Protein AF-A0A6B3ED66-F1 (afdb_monomer)

Radius of gyration: 18.87 Å; Cα contacts (8 Å, |Δi|>4): 37; chains: 1; bounding box: 38×26×47 Å

Sequence (66 aa):
LGELLLYRPVSGSFAEYAREFLGPFFGFVTGWTYWLGWVITGITEVTAAAKYMTFWWAIPQWASSL

Secondary structure (DSSP, 8-state):
-HHHHHH---SS-HHHHHHHHH-HHHHHHHHHHHHHHHHHHHHHHHHHHHHHHHHHH---HHHH--

Foldseek 3Di:
DVVVCVVDVDPDDPLVVLCVPVHDVSSVVVVVVVVVVVVVVVVVVLVVQLVVCCVPPVDHSVVSSD

Structure (mmCIF, N/CA/C/O backbone):
data_AF-A0A6B3ED66-F1
#
_entry.id   AF-A0A6B3ED66-F1
#
loop_
_atom_site.group_PDB
_atom_site.id
_atom_site.type_symbol
_atom_site.label_atom_id
_atom_site.label_alt_id
_atom_site.label_comp_id
_atom_site.label_asym_id
_atom_site.label_entity_id
_atom_site.label_seq_id
_atom_site.pdbx_PDB_ins_code
_atom_site.Cartn_x
_atom_site.Cartn_y
_atom_site.Cartn_z
_atom_site.occupancy
_atom_site.B_iso_or_equiv
_atom_site.auth_seq_id
_atom_site.auth_comp_id
_atom_site.auth_asym_id
_atom_site.auth_atom_id
_atom_site.pdbx_PDB_model_num
ATOM 1 N N . LEU A 1 1 ? -3.211 14.585 13.436 1.00 55.75 1 LEU A N 1
ATOM 2 C CA . LEU A 1 1 ? -2.493 13.381 13.929 1.00 55.75 1 LEU A CA 1
ATOM 3 C C . LEU A 1 1 ? -1.569 13.688 15.107 1.00 55.75 1 LEU A C 1
ATOM 5 O O . LEU A 1 1 ? -1.650 12.967 16.088 1.00 55.75 1 LEU A O 1
ATOM 9 N N . GLY A 1 2 ? -0.738 14.741 15.041 1.00 58.66 2 GLY A N 1
ATOM 10 C CA . GLY A 1 2 ? 0.190 15.099 16.128 1.00 58.66 2 GLY A CA 1
ATOM 11 C C . GLY A 1 2 ? -0.476 15.305 17.497 1.00 58.66 2 GLY A C 1
ATOM 12 O O . GLY A 1 2 ? 0.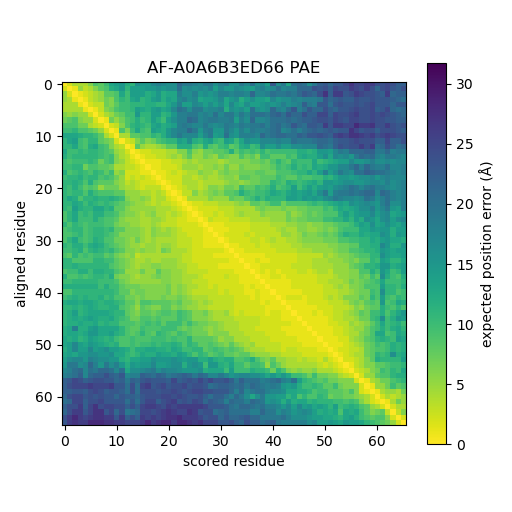022 14.791 18.488 1.00 58.66 2 GLY A O 1
ATOM 13 N N . GLU A 1 3 ? -1.646 15.947 17.548 1.00 60.22 3 GLU A N 1
ATOM 14 C CA . GLU A 1 3 ? -2.392 16.137 18.808 1.00 60.22 3 GLU A CA 1
ATOM 15 C C . GLU A 1 3 ? -2.999 14.840 19.377 1.00 60.22 3 GLU A C 1
ATOM 1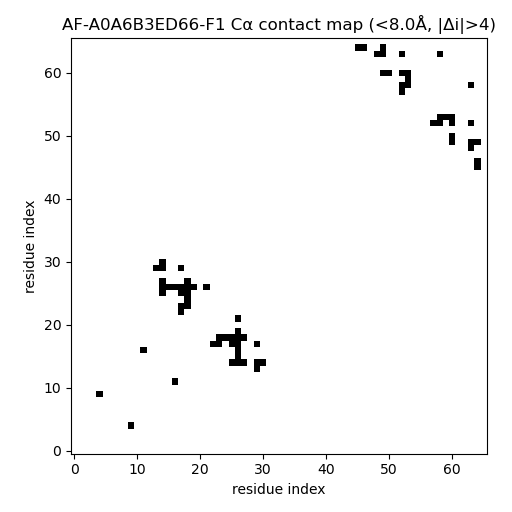7 O O . GLU A 1 3 ? -3.030 14.662 20.590 1.00 60.22 3 GLU A O 1
ATOM 22 N N . LEU A 1 4 ? -3.420 13.890 18.531 1.00 57.56 4 LEU A N 1
ATOM 23 C CA . LEU A 1 4 ? -3.968 12.594 18.971 1.00 57.56 4 LEU A CA 1
ATOM 24 C C . LEU A 1 4 ? -2.880 11.653 19.512 1.00 57.56 4 LEU A C 1
ATOM 26 O O . LEU A 1 4 ? -3.119 10.931 20.479 1.00 57.56 4 LEU A O 1
ATOM 30 N N . LEU A 1 5 ? -1.676 11.705 18.929 1.00 52.50 5 LEU A N 1
ATOM 31 C CA . LEU A 1 5 ? -0.505 10.969 19.419 1.00 52.50 5 LEU A CA 1
ATOM 32 C C . LEU A 1 5 ? -0.033 11.482 20.789 1.00 52.50 5 LEU A C 1
ATOM 34 O O . LEU A 1 5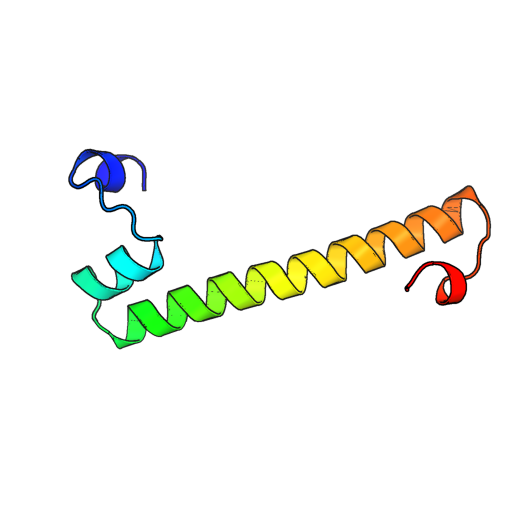 ? 0.445 10.693 21.600 1.00 52.50 5 LEU A O 1
ATOM 38 N N . LEU A 1 6 ? -0.198 12.784 21.058 1.00 57.56 6 LEU A N 1
ATOM 39 C CA . LEU A 1 6 ? 0.127 13.400 22.349 1.00 57.56 6 LEU A CA 1
ATOM 40 C C . LEU A 1 6 ? -0.907 13.062 23.436 1.00 57.56 6 LEU A C 1
ATOM 42 O O . LEU A 1 6 ? -0.550 12.954 24.606 1.00 57.56 6 LEU A O 1
ATOM 46 N N . TYR A 1 7 ? -2.177 12.885 23.052 1.00 61.84 7 TYR A N 1
ATOM 47 C CA . TYR A 1 7 ? -3.279 12.610 23.981 1.00 61.84 7 TYR A CA 1
ATOM 48 C C . TYR A 1 7 ? -3.327 11.150 24.454 1.00 61.84 7 TYR A C 1
ATOM 50 O O . TYR A 1 7 ? -3.640 10.886 25.615 1.00 61.84 7 TYR A O 1
ATOM 58 N N . ARG A 1 8 ? -3.007 10.181 23.584 1.00 55.50 8 ARG A N 1
ATOM 59 C CA . ARG A 1 8 ? -2.917 8.768 23.980 1.00 55.50 8 ARG A CA 1
ATOM 60 C C . ARG A 1 8 ? -1.876 8.031 23.133 1.00 55.50 8 ARG A C 1
ATOM 62 O O . ARG A 1 8 ? -2.176 7.709 21.983 1.00 55.50 8 ARG A O 1
ATOM 69 N N . PRO A 1 9 ? -0.685 7.721 23.673 1.00 56.38 9 PRO A N 1
ATOM 70 C CA . PRO A 1 9 ? 0.316 6.939 22.962 1.00 56.38 9 PRO A CA 1
ATOM 71 C C . PRO A 1 9 ? -0.111 5.469 22.968 1.00 56.38 9 PRO A C 1
ATOM 73 O O . PRO A 1 9 ? 0.177 4.719 23.898 1.00 56.38 9 PRO A O 1
ATOM 76 N N . VAL A 1 10 ? -0.841 5.048 21.942 1.00 56.16 10 VAL A N 1
ATOM 77 C CA . VAL A 1 10 ? -1.088 3.627 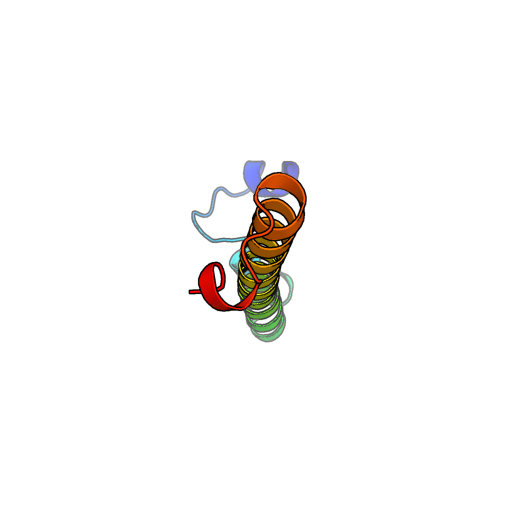21.684 1.00 56.16 10 VAL A CA 1
ATOM 78 C C . VAL A 1 10 ? -0.039 3.174 20.673 1.00 56.16 10 VAL A C 1
ATOM 80 O O . VAL A 1 10 ? 0.168 3.841 19.667 1.00 56.16 10 VAL A O 1
ATOM 83 N N . SER A 1 11 ? 0.614 2.028 20.900 1.00 57.56 11 SER A N 1
ATOM 84 C CA . SER A 1 11 ? 1.524 1.414 19.905 1.00 57.56 11 SER A CA 1
ATOM 85 C C . SER A 1 11 ? 0.805 0.951 18.622 1.00 57.56 11 SER A C 1
ATOM 87 O O . SER A 1 11 ? 1.428 0.365 17.741 1.00 57.56 11 SER A O 1
ATOM 89 N N . GLY A 1 12 ? -0.510 1.171 18.521 1.00 58.94 12 GLY A N 1
ATOM 90 C CA . GLY A 1 12 ? -1.323 0.819 17.364 1.00 58.94 12 GLY A CA 1
ATOM 91 C C . GLY A 1 12 ? -1.181 1.822 16.216 1.00 58.94 12 GLY A C 1
ATOM 92 O O . GLY A 1 12 ? -1.045 3.024 16.424 1.00 58.94 12 GLY A O 1
ATOM 93 N N . SER A 1 13 ? -1.249 1.313 14.984 1.00 65.31 13 SER A N 1
ATOM 94 C CA . SER A 1 13 ? -1.301 2.121 13.756 1.00 65.31 13 SER A CA 1
ATOM 95 C C . SER A 1 13 ? -2.554 3.016 13.719 1.00 65.31 13 SER A C 1
ATOM 97 O O . SER A 1 13 ? -3.499 2.800 14.472 1.00 65.31 13 SER A O 1
ATOM 99 N N . PHE A 1 14 ? -2.614 3.985 12.798 1.00 67.94 14 PHE A N 1
ATOM 100 C CA . PHE A 1 14 ? -3.786 4.849 12.562 1.00 67.94 14 PHE A CA 1
ATOM 101 C C . PHE A 1 14 ? -5.115 4.070 12.466 1.00 67.94 14 PHE A C 1
ATOM 103 O O . PHE A 1 14 ? -6.161 4.567 12.882 1.00 67.94 14 PHE A O 1
ATOM 110 N N . ALA A 1 15 ? -5.061 2.824 11.988 1.00 65.25 15 ALA A N 1
ATOM 111 C CA . ALA A 1 15 ? -6.203 1.917 11.943 1.00 65.25 15 ALA A CA 1
ATOM 112 C C . ALA A 1 15 ? -6.812 1.601 13.324 1.00 65.25 15 ALA A C 1
ATOM 114 O O . ALA A 1 15 ? -8.020 1.399 13.418 1.00 65.25 15 ALA A O 1
ATOM 115 N N . GLU A 1 16 ? -6.023 1.605 14.404 1.00 67.44 16 GLU A N 1
ATOM 116 C CA . GLU A 1 16 ? -6.542 1.414 15.763 1.00 67.44 16 GLU A CA 1
ATOM 117 C C . GLU A 1 16 ? -7.298 2.635 16.284 1.00 67.44 16 GLU A C 1
ATOM 119 O O . GLU A 1 16 ? -8.380 2.497 16.848 1.00 67.44 16 GLU A O 1
ATOM 124 N N . TYR A 1 17 ? -6.812 3.843 15.992 1.00 67.50 17 TYR A N 1
ATOM 125 C CA . TYR A 1 17 ? -7.574 5.059 16.282 1.00 67.50 17 TYR A CA 1
ATOM 126 C C . TYR A 1 17 ? -8.887 5.092 15.488 1.00 67.50 17 TYR A C 1
ATOM 128 O O . TYR A 1 17 ? -9.938 5.420 16.036 1.00 67.50 17 TYR A O 1
ATOM 136 N N . ALA A 1 18 ? -8.866 4.692 14.213 1.00 69.06 18 ALA A N 1
ATOM 137 C CA . ALA A 1 18 ? -10.090 4.579 13.424 1.00 69.06 18 ALA A CA 1
ATOM 138 C C . ALA A 1 18 ? -11.058 3.533 14.008 1.00 69.06 18 ALA A C 1
ATOM 140 O O . ALA A 1 18 ? -12.266 3.757 14.033 1.00 69.06 18 ALA A O 1
ATOM 141 N N . ARG A 1 19 ? -10.541 2.419 14.536 1.00 71.00 19 ARG A N 1
ATOM 142 C CA . ARG A 1 19 ? -11.351 1.383 15.184 1.00 71.00 19 ARG A CA 1
ATOM 143 C C . ARG A 1 19 ? -11.991 1.861 16.489 1.00 71.00 19 ARG A C 1
ATOM 145 O O . ARG A 1 19 ? -13.160 1.565 16.722 1.00 71.00 19 ARG A O 1
ATOM 152 N N . GLU A 1 20 ? -11.240 2.586 17.315 1.00 75.19 20 GLU A N 1
ATOM 153 C CA . GLU A 1 20 ? -11.679 3.066 18.632 1.00 7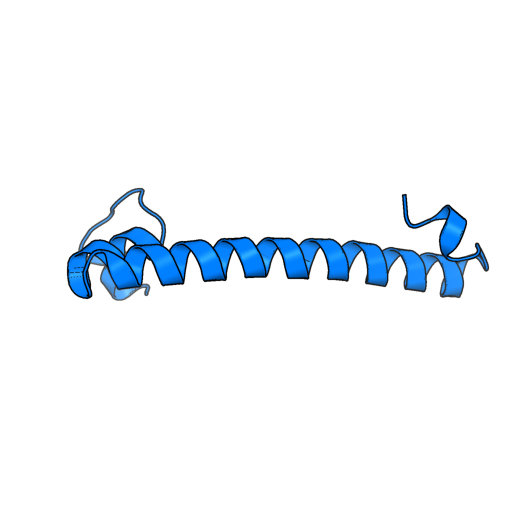5.19 20 GLU A CA 1
ATOM 154 C C . GLU A 1 20 ? -12.695 4.217 18.525 1.00 75.19 20 GLU A C 1
ATOM 156 O O . GLU A 1 20 ? -13.689 4.218 19.247 1.00 75.19 20 GLU A O 1
ATOM 161 N N . PHE A 1 21 ? -12.498 5.158 17.593 1.00 74.94 21 PHE A N 1
ATOM 162 C CA . PHE A 1 21 ? -13.346 6.355 17.481 1.00 74.94 21 PHE A CA 1
ATOM 163 C C . PHE A 1 21 ? -14.495 6.242 16.469 1.00 74.94 21 PHE A C 1
ATOM 165 O O . PHE A 1 21 ? -15.535 6.866 16.666 1.00 74.94 21 PHE A O 1
ATOM 172 N N . LEU A 1 22 ? -14.326 5.480 15.383 1.00 77.81 22 LEU A N 1
ATOM 173 C CA . LEU A 1 22 ? -15.329 5.360 14.310 1.00 77.81 22 LEU A CA 1
ATOM 174 C C . LEU A 1 22 ? -15.980 3.969 14.267 1.00 77.81 22 LEU A C 1
ATOM 176 O O . LEU A 1 22 ? -17.006 3.782 13.616 1.00 77.81 22 LEU A O 1
ATOM 180 N N . GLY A 1 23 ? -15.412 2.995 14.98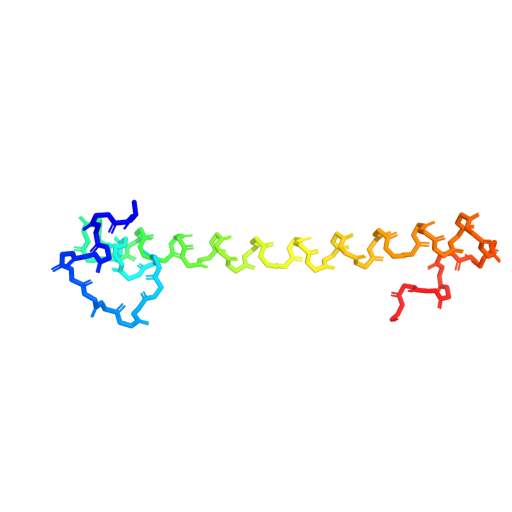0 1.00 80.81 23 GLY A N 1
ATOM 181 C CA . GLY A 1 23 ? -15.934 1.640 15.097 1.00 80.81 23 GLY A CA 1
ATOM 182 C C . GLY A 1 23 ? -15.199 0.601 14.235 1.00 80.81 23 GLY A C 1
ATOM 183 O O . GLY A 1 23 ? -14.339 0.926 13.409 1.00 80.81 23 GLY A O 1
ATOM 184 N N . PRO A 1 24 ? -15.545 -0.690 14.404 1.00 78.81 24 PRO A N 1
ATOM 185 C CA . PRO A 1 24 ? -14.790 -1.820 13.855 1.00 78.81 24 PRO A CA 1
ATOM 186 C C . PRO A 1 24 ? -14.660 -1.818 12.326 1.00 78.81 24 PRO A C 1
ATOM 188 O O . PRO A 1 24 ? -13.607 -2.178 11.801 1.00 78.81 24 PRO A O 1
ATOM 191 N N . PHE A 1 25 ? -15.690 -1.361 11.607 1.00 80.56 25 PHE A N 1
ATOM 192 C CA . PHE A 1 25 ? -15.672 -1.279 10.143 1.00 80.56 25 PHE A CA 1
ATOM 193 C C . PHE A 1 25 ? -14.634 -0.274 9.620 1.00 80.56 25 PHE A C 1
ATOM 195 O O . PHE A 1 25 ? -13.878 -0.579 8.699 1.00 80.56 25 PHE A O 1
ATOM 202 N N . PHE A 1 26 ? -14.539 0.905 10.236 1.00 75.75 26 PHE A N 1
ATOM 203 C CA . PHE A 1 26 ? -13.587 1.936 9.821 1.00 75.75 26 PHE A CA 1
ATOM 204 C C . PHE A 1 26 ? -12.138 1.540 10.127 1.00 75.75 26 PHE A C 1
ATOM 206 O O . PHE A 1 26 ? -11.244 1.838 9.333 1.00 75.75 26 PHE A O 1
ATOM 213 N N . GLY A 1 27 ? -11.900 0.797 11.213 1.00 79.62 27 GLY A N 1
ATOM 214 C CA . GLY A 1 27 ? -10.598 0.175 11.481 1.00 79.62 27 GLY A CA 1
ATOM 215 C C . GLY A 1 27 ? -10.176 -0.821 10.391 1.00 79.62 27 GLY A C 1
ATOM 216 O O . GLY A 1 27 ? -9.037 -0.796 9.928 1.00 79.62 27 GLY A O 1
ATOM 217 N N . PHE A 1 28 ? -11.109 -1.648 9.907 1.00 81.19 28 PHE A N 1
ATOM 218 C CA . PHE A 1 28 ? -10.850 -2.582 8.806 1.00 81.19 28 PHE A CA 1
ATOM 219 C C . PHE A 1 28 ? -10.530 -1.852 7.493 1.00 81.19 28 PHE A C 1
ATOM 221 O O . PHE A 1 28 ? -9.512 -2.139 6.864 1.00 81.19 28 PHE A O 1
ATOM 228 N N . VAL A 1 29 ? -11.350 -0.872 7.097 1.00 86.38 29 VAL A N 1
ATOM 229 C CA . VAL A 1 29 ? -11.152 -0.113 5.847 1.00 86.38 29 VAL A CA 1
ATOM 230 C C . VAL A 1 29 ? -9.823 0.646 5.849 1.00 86.38 29 VAL A C 1
ATOM 232 O O . VAL A 1 29 ? -9.095 0.622 4.855 1.00 86.38 29 VAL A O 1
ATOM 235 N N . THR A 1 30 ? -9.476 1.300 6.959 1.00 83.56 30 THR A N 1
ATOM 236 C CA . THR A 1 30 ? -8.209 2.042 7.077 1.00 83.56 30 THR A CA 1
ATOM 237 C C . THR A 1 30 ? -6.998 1.112 7.050 1.00 83.56 30 THR A C 1
ATOM 239 O O . THR A 1 30 ? -6.022 1.420 6.364 1.00 83.56 30 THR A O 1
ATOM 242 N N . GLY A 1 31 ? -7.077 -0.053 7.703 1.00 83.38 31 GLY A N 1
ATOM 243 C CA . GLY A 1 31 ? -6.045 -1.089 7.623 1.00 83.38 31 GLY A CA 1
ATOM 244 C C . GLY A 1 31 ? -5.834 -1.606 6.195 1.00 83.38 31 GLY A C 1
ATOM 245 O O . GLY A 1 31 ? -4.703 -1.633 5.708 1.00 83.38 31 GLY A O 1
ATOM 246 N N . TRP A 1 32 ? -6.917 -1.937 5.487 1.00 84.81 32 TRP A N 1
ATOM 247 C CA . TRP A 1 32 ? -6.850 -2.395 4.093 1.00 84.81 32 TRP A CA 1
ATOM 248 C C . TRP A 1 32 ? -6.349 -1.326 3.126 1.00 84.81 32 TRP A C 1
ATOM 250 O O . TRP A 1 32 ? -5.545 -1.631 2.250 1.00 84.81 32 TRP A O 1
ATOM 260 N N . THR A 1 33 ? -6.768 -0.072 3.297 1.00 87.19 33 THR A N 1
ATOM 261 C CA . THR A 1 33 ? -6.295 1.042 2.459 1.00 87.19 33 THR A CA 1
ATOM 262 C C . THR A 1 33 ? -4.793 1.257 2.636 1.00 87.19 33 THR A C 1
ATOM 264 O O . THR A 1 33 ? -4.082 1.474 1.658 1.00 87.19 33 THR A O 1
ATOM 267 N N . TYR A 1 34 ? -4.290 1.137 3.867 1.00 85.12 34 TYR A N 1
ATOM 268 C CA . TYR A 1 34 ? -2.859 1.233 4.147 1.00 85.12 34 TYR A CA 1
ATOM 269 C C . TYR A 1 34 ? -2.067 0.094 3.495 1.00 85.12 34 TYR A C 1
ATOM 271 O O . TYR A 1 34 ? -1.049 0.339 2.848 1.00 85.12 34 TYR A O 1
ATOM 279 N N . TRP A 1 35 ? -2.557 -1.144 3.615 1.00 87.75 35 TRP A N 1
ATOM 280 C CA . TRP A 1 35 ? -1.932 -2.298 2.970 1.00 87.75 35 TRP A CA 1
ATOM 281 C C . TRP A 1 35 ? -1.923 -2.169 1.439 1.00 87.75 35 TRP A C 1
ATOM 283 O O . TRP A 1 35 ? -0.878 -2.345 0.816 1.00 87.75 35 TRP A O 1
ATOM 293 N N . LEU A 1 36 ? -3.050 -1.782 0.831 1.00 89.56 36 LEU A N 1
ATOM 294 C CA . LEU A 1 36 ? -3.136 -1.542 -0.614 1.00 89.56 36 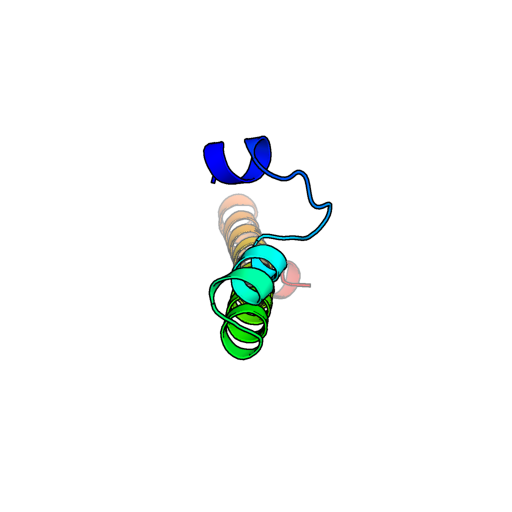LEU A CA 1
ATOM 295 C C . LEU A 1 36 ? -2.197 -0.421 -1.069 1.00 89.56 36 LEU A C 1
ATOM 297 O O . LEU A 1 36 ? -1.571 -0.542 -2.120 1.00 89.56 36 LEU A O 1
ATOM 301 N N . GLY A 1 37 ? -2.057 0.639 -0.268 1.00 90.25 37 GLY A N 1
ATOM 302 C CA . GLY A 1 37 ? -1.093 1.707 -0.521 1.00 90.25 37 GLY A CA 1
ATOM 303 C C . GLY A 1 37 ? 0.336 1.176 -0.620 1.00 90.25 37 GLY A C 1
ATOM 304 O O . GLY A 1 37 ? 1.029 1.471 -1.589 1.00 90.25 37 GLY A O 1
ATOM 305 N N . TRP A 1 38 ? 0.753 0.323 0.318 1.00 88.44 38 TRP A N 1
ATOM 306 C CA . TRP A 1 38 ? 2.072 -0.316 0.269 1.00 88.44 38 TRP A CA 1
ATOM 307 C C . TRP A 1 38 ? 2.268 -1.217 -0.953 1.00 88.44 38 TRP A C 1
ATOM 309 O O . TRP A 1 38 ? 3.334 -1.176 -1.567 1.00 88.44 38 TRP A O 1
ATOM 319 N N . VAL A 1 39 ? 1.248 -1.986 -1.346 1.00 93.12 39 VAL A N 1
ATOM 320 C CA . VAL A 1 39 ? 1.302 -2.825 -2.558 1.00 93.12 39 VAL A CA 1
ATOM 321 C C . VAL A 1 39 ? 1.493 -1.968 -3.812 1.00 93.12 39 VAL A C 1
ATOM 323 O O . VAL A 1 39 ? 2.356 -2.265 -4.639 1.00 93.12 39 VAL A O 1
ATOM 326 N N . ILE A 1 40 ? 0.724 -0.883 -3.947 1.00 93.31 40 ILE A N 1
ATOM 327 C CA . ILE A 1 40 ? 0.824 0.032 -5.093 1.00 93.31 40 ILE A CA 1
ATOM 328 C C . ILE A 1 40 ? 2.205 0.694 -5.138 1.00 93.31 40 ILE A C 1
ATOM 330 O O . ILE A 1 40 ? 2.809 0.769 -6.211 1.00 93.31 40 ILE A O 1
ATOM 334 N N . THR A 1 41 ? 2.724 1.141 -3.992 1.00 93.12 41 THR A N 1
ATOM 335 C CA . THR A 1 41 ? 4.067 1.727 -3.901 1.00 93.12 41 THR A CA 1
ATOM 336 C C . THR A 1 41 ? 5.131 0.733 -4.360 1.00 93.12 41 THR A C 1
ATOM 338 O O . THR A 1 41 ? 5.931 1.081 -5.224 1.00 93.12 41 THR A O 1
ATOM 341 N N . GLY A 1 42 ? 5.084 -0.521 -3.895 1.00 91.75 42 GLY A N 1
ATOM 342 C CA . GLY A 1 42 ? 6.046 -1.549 -4.309 1.00 91.75 42 GLY A CA 1
ATOM 343 C C . GLY A 1 42 ? 6.049 -1.800 -5.822 1.00 91.75 42 GLY A C 1
ATOM 344 O O . GLY A 1 42 ? 7.104 -1.808 -6.454 1.00 91.75 42 GLY A O 1
ATOM 345 N N . ILE A 1 43 ? 4.869 -1.921 -6.442 1.00 91.06 43 ILE A N 1
ATOM 346 C CA . ILE A 1 43 ? 4.755 -2.084 -7.905 1.00 91.06 43 ILE A CA 1
ATOM 347 C C . ILE A 1 43 ? 5.301 -0.849 -8.638 1.00 91.06 43 ILE A C 1
ATOM 349 O O . ILE A 1 43 ? 5.960 -0.964 -9.678 1.00 91.06 43 ILE A O 1
ATOM 353 N N . THR A 1 44 ? 5.036 0.340 -8.096 1.00 92.44 44 THR A N 1
ATOM 354 C CA . THR A 1 44 ? 5.481 1.611 -8.678 1.00 92.44 44 THR A CA 1
ATOM 355 C C . THR A 1 44 ? 7.002 1.738 -8.636 1.00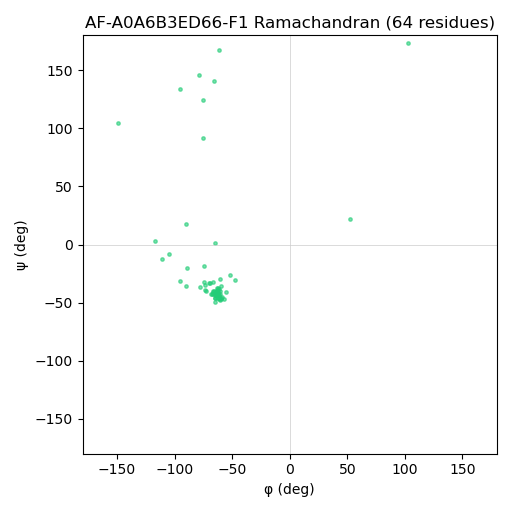 92.44 44 THR A C 1
ATOM 357 O O . THR A 1 44 ? 7.597 2.131 -9.639 1.00 92.44 44 THR A O 1
ATOM 360 N N . GLU A 1 45 ? 7.640 1.354 -7.531 1.00 90.62 45 GLU A N 1
ATOM 361 C CA . GLU A 1 45 ? 9.100 1.366 -7.383 1.00 90.62 45 GLU A CA 1
ATOM 362 C C . GLU A 1 45 ? 9.783 0.416 -8.373 1.00 90.62 45 GLU A C 1
ATOM 364 O O . GLU A 1 45 ? 10.700 0.834 -9.082 1.00 90.62 45 GLU A O 1
ATOM 369 N N . VAL A 1 46 ? 9.286 -0.820 -8.512 1.00 88.94 46 VAL A N 1
ATOM 370 C CA . VAL A 1 46 ? 9.814 -1.792 -9.491 1.00 88.94 46 VAL A CA 1
ATOM 371 C C . VAL A 1 46 ? 9.643 -1.276 -10.922 1.00 88.94 46 VAL A C 1
ATOM 373 O O . VAL A 1 46 ? 10.573 -1.319 -11.728 1.00 88.94 46 VAL A O 1
ATOM 376 N N . THR A 1 47 ? 8.474 -0.715 -11.239 1.00 89.25 47 THR A N 1
ATOM 377 C CA . THR A 1 47 ? 8.204 -0.146 -12.569 1.00 89.25 47 THR A CA 1
ATOM 378 C C . THR A 1 47 ? 9.114 1.048 -12.868 1.00 89.25 47 THR A C 1
ATOM 380 O O . THR A 1 47 ? 9.614 1.184 -13.989 1.00 89.25 47 THR A O 1
ATOM 383 N N . ALA A 1 48 ? 9.346 1.919 -11.884 1.00 87.75 48 ALA A N 1
ATOM 384 C CA . ALA A 1 48 ? 10.246 3.057 -12.020 1.00 87.75 48 ALA A CA 1
ATOM 385 C C . ALA A 1 48 ? 11.695 2.596 -12.227 1.00 87.75 48 ALA A C 1
ATOM 387 O O . ALA A 1 48 ? 12.355 3.068 -13.154 1.00 87.75 48 ALA A O 1
ATOM 388 N N . ALA A 1 49 ? 12.169 1.630 -11.435 1.00 84.94 49 ALA A N 1
ATOM 389 C CA . ALA A 1 49 ? 13.507 1.059 -11.569 1.00 84.94 49 ALA A CA 1
ATOM 390 C C . ALA A 1 49 ? 13.722 0.431 -12.956 1.00 84.94 49 ALA A C 1
ATOM 392 O O . ALA A 1 49 ? 14.713 0.736 -13.622 1.00 84.94 49 ALA A O 1
ATOM 393 N N . ALA A 1 50 ? 12.758 -0.355 -13.446 1.00 81.19 50 ALA A N 1
ATOM 394 C CA . ALA A 1 50 ? 12.828 -0.964 -14.773 1.00 81.19 50 ALA A CA 1
ATOM 395 C C . ALA A 1 50 ? 12.907 0.091 -15.897 1.00 81.19 50 ALA A C 1
ATOM 397 O O . ALA A 1 50 ? 13.700 -0.048 -16.837 1.00 81.19 50 ALA A O 1
ATOM 398 N N . LYS A 1 51 ? 12.148 1.193 -15.778 1.00 81.88 51 LYS A N 1
ATOM 399 C CA . LYS A 1 51 ? 12.231 2.332 -16.710 1.00 81.88 51 LYS A CA 1
ATOM 400 C C . LYS A 1 51 ? 13.589 3.025 -16.664 1.00 81.88 51 LYS A C 1
ATOM 402 O O . LYS A 1 51 ? 14.143 3.322 -17.721 1.00 81.88 51 LYS A O 1
ATOM 407 N N . TYR A 1 52 ? 14.142 3.256 -15.475 1.00 80.94 52 TYR A N 1
ATOM 408 C CA . TYR A 1 52 ? 15.468 3.859 -15.341 1.00 80.94 52 TYR A CA 1
ATOM 409 C C . TYR A 1 52 ? 16.561 2.971 -15.938 1.00 80.94 52 TYR A C 1
ATOM 411 O O . TYR A 1 52 ? 17.404 3.474 -16.680 1.00 80.94 52 TYR A O 1
ATOM 419 N N . MET A 1 53 ? 16.519 1.659 -15.703 1.00 78.44 53 MET A N 1
ATOM 420 C CA . MET A 1 53 ? 17.486 0.734 -16.301 1.00 78.44 53 MET A CA 1
ATOM 421 C C . MET A 1 53 ? 17.398 0.709 -17.833 1.00 78.44 53 MET A C 1
ATOM 423 O O . MET A 1 53 ? 18.427 0.675 -18.509 1.00 78.44 53 MET A O 1
ATOM 427 N N . THR A 1 54 ? 16.183 0.798 -18.384 1.00 72.50 54 THR A N 1
ATOM 428 C CA . THR A 1 54 ? 15.971 0.883 -19.838 1.00 72.50 54 THR A CA 1
ATOM 429 C C . THR A 1 54 ? 16.511 2.200 -20.408 1.00 72.50 54 THR A C 1
ATOM 431 O O . THR A 1 54 ? 17.136 2.197 -21.464 1.00 72.50 54 THR A O 1
ATOM 434 N N . PHE A 1 55 ? 16.312 3.323 -19.707 1.00 76.69 55 PHE A N 1
ATOM 435 C CA . PHE A 1 55 ? 16.759 4.649 -20.150 1.00 76.69 55 PHE A CA 1
ATOM 436 C C . PHE A 1 55 ? 18.288 4.800 -20.147 1.00 76.69 55 PHE A C 1
ATOM 438 O O . PHE A 1 55 ? 18.844 5.351 -21.092 1.00 76.69 55 PHE A O 1
ATOM 445 N N . TRP A 1 56 ? 18.966 4.314 -19.103 1.00 74.25 56 TRP A N 1
ATOM 446 C CA . TRP A 1 56 ? 20.410 4.522 -18.929 1.00 74.25 56 TRP A CA 1
ATOM 447 C C . TRP A 1 56 ? 21.281 3.432 -19.560 1.00 74.25 56 TRP A C 1
ATOM 449 O O . TRP A 1 56 ? 22.357 3.741 -20.066 1.00 74.25 56 TRP A O 1
ATOM 459 N N . TRP A 1 57 ? 20.840 2.171 -19.541 1.00 68.44 57 TRP A N 1
ATOM 460 C CA . TRP A 1 57 ? 21.663 1.031 -19.971 1.00 68.44 57 TRP A CA 1
ATOM 461 C C . TRP A 1 57 ? 21.110 0.282 -21.188 1.00 68.44 57 TRP A C 1
ATOM 463 O O . TRP A 1 57 ? 21.696 -0.721 -21.587 1.00 68.44 57 TRP A O 1
ATOM 473 N N . ALA A 1 58 ? 19.999 0.743 -21.783 1.00 66.62 58 ALA A N 1
ATOM 474 C CA . ALA A 1 58 ? 19.301 0.071 -22.888 1.00 66.62 58 ALA A CA 1
ATOM 475 C C . ALA A 1 58 ? 18.969 -1.414 -22.607 1.00 66.62 58 ALA A C 1
ATOM 477 O O . ALA A 1 58 ? 18.757 -2.200 -23.531 1.00 66.62 58 ALA A O 1
ATOM 478 N N . ILE A 1 59 ? 18.912 -1.805 -21.327 1.00 65.44 59 ILE A N 1
ATOM 479 C CA . ILE A 1 59 ? 18.555 -3.160 -20.906 1.00 65.44 59 ILE A CA 1
ATOM 480 C C . ILE A 1 59 ? 17.041 -3.299 -21.071 1.00 65.44 59 ILE A C 1
ATOM 482 O O . ILE A 1 59 ? 16.298 -2.478 -20.527 1.00 65.44 59 ILE A O 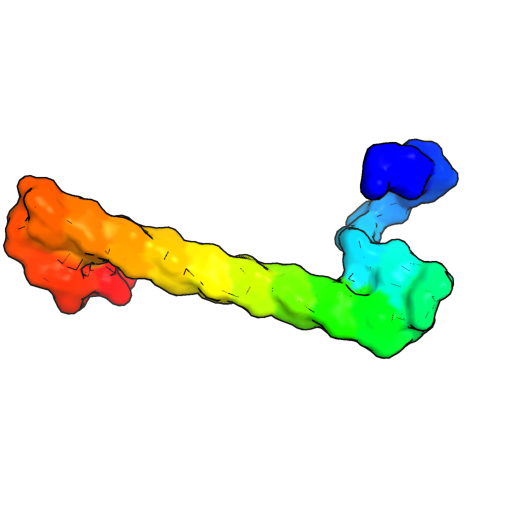1
ATOM 486 N N . PRO A 1 60 ? 16.557 -4.301 -21.819 1.00 63.03 60 PRO A N 1
ATOM 487 C CA . PRO A 1 60 ? 15.136 -4.438 -22.064 1.00 63.03 60 PRO A CA 1
ATOM 488 C C . PRO A 1 60 ? 14.385 -4.761 -20.767 1.00 63.03 60 PRO A C 1
ATOM 490 O O . PRO A 1 60 ? 14.836 -5.551 -19.940 1.00 63.03 60 PRO A O 1
ATOM 493 N N . GLN A 1 61 ? 13.207 -4.152 -20.622 1.00 63.25 61 GLN A N 1
ATOM 494 C CA . GLN A 1 61 ? 12.392 -4.130 -19.401 1.00 63.25 61 GLN A CA 1
ATOM 495 C C . GLN A 1 61 ? 12.109 -5.518 -18.787 1.00 63.25 61 GLN A C 1
ATOM 497 O O . GLN A 1 61 ? 11.913 -5.617 -17.583 1.00 63.25 61 GLN A O 1
ATOM 502 N N . TRP A 1 62 ? 12.123 -6.592 -19.585 1.00 65.12 62 TRP A N 1
ATOM 503 C CA . TRP A 1 62 ? 11.894 -7.970 -19.126 1.00 65.12 62 TRP A CA 1
ATOM 504 C C . TRP A 1 62 ? 13.072 -8.587 -18.355 1.00 65.12 62 TRP A C 1
ATOM 506 O O . TRP A 1 62 ? 12.881 -9.577 -17.657 1.00 65.12 62 TRP A O 1
ATOM 516 N N . ALA A 1 63 ? 14.280 -8.032 -18.479 1.00 60.91 63 ALA A N 1
ATOM 517 C CA . ALA A 1 63 ? 15.461 -8.515 -17.765 1.00 60.91 63 ALA A CA 1
ATOM 518 C C . ALA A 1 63 ? 15.641 -7.844 -16.390 1.00 60.91 63 ALA A C 1
ATOM 520 O O . ALA A 1 63 ? 16.336 -8.385 -15.538 1.00 60.91 63 ALA A O 1
ATOM 521 N N . SER A 1 64 ? 15.024 -6.676 -16.173 1.00 59.22 64 SER A N 1
ATOM 522 C CA . SER A 1 64 ? 15.119 -5.892 -14.932 1.00 59.22 64 SER A CA 1
ATOM 523 C C . SER A 1 64 ? 13.875 -5.961 -14.044 1.00 59.22 64 SER A C 1
ATOM 525 O O . SER A 1 64 ? 13.906 -5.450 -12.929 1.00 59.22 64 SER A O 1
ATOM 527 N N . SER A 1 65 ? 12.778 -6.556 -14.522 1.00 52.50 65 SER A N 1
ATOM 528 C CA . SER A 1 65 ? 11.501 -6.618 -13.799 1.00 52.50 65 SER A CA 1
ATOM 529 C C . SER A 1 65 ? 11.332 -7.851 -12.896 1.00 52.50 65 SER A C 1
ATOM 531 O O . SER A 1 65 ? 10.190 -8.184 -12.577 1.00 52.50 65 SER A O 1
ATOM 533 N N . LEU A 1 66 ? 12.417 -8.552 -12.544 1.00 50.94 66 LEU A N 1
ATOM 534 C CA . LEU A 1 66 ? 12.411 -9.699 -11.623 1.00 50.94 66 LEU A CA 1
ATOM 535 C C . LEU A 1 66 ? 13.021 -9.315 -10.272 1.00 50.94 66 LEU A C 1
ATOM 537 O O . LEU A 1 66 ? 14.087 -8.659 -10.288 1.00 50.94 66 LEU A O 1
#

Mean predicted aligned error: 10.8 Å

Solvent-accessible surface area (backbone atoms only — not comparable to full-atom values): 3789 Å² total; per-residue (Å²): 107,74,69,56,52,72,75,53,82,60,98,60,58,76,29,48,56,32,24,75,76,70,31,68,67,47,16,52,53,45,44,50,52,53,54,51,49,53,54,53,49,54,55,49,53,49,52,49,50,20,49,50,43,31,73,76,68,68,45,59,53,84,78,55,68,117

pLDDT: mean 74.1, std 12.73, range [50.94, 93.31]